Protein AF-A0A1I9Q4E8-F1 (afdb_monomer)

Foldseek 3Di:
DAPPLVPDFKDKAFDPPPDFAPPQKWKWKWKFDQDQPDWTFIFTQAIAHPVRGMAMGGPPPVPPLDDDGDDSPQQHRDDRDNHMDMDIDMDGVVVRVVDDGSDPSDDPPDPVVVVVVVVVLVVVLVVVVVVDDDPVPDDDDPVDDDDDNVVSPD

Solvent-accessible surface area (backbone atoms only — not comparable to full-atom values): 9626 Å² total; per-residue (Å²): 118,39,79,70,51,92,78,47,47,68,49,77,51,66,65,89,78,85,72,79,61,61,92,68,34,22,32,39,34,29,39,23,64,49,33,83,90,42,66,54,53,37,34,40,51,42,69,36,31,81,91,41,47,58,48,73,44,80,51,62,79,56,92,73,62,92,63,60,79,48,69,52,68,84,82,44,94,56,71,66,34,86,40,18,41,77,47,77,46,80,41,46,45,71,62,55,73,73,53,78,43,63,39,80,73,69,68,99,66,65,59,68,61,51,51,49,52,49,55,50,52,53,50,51,51,54,56,56,56,73,70,65,73,54,85,90,72,59,72,97,55,96,90,64,87,84,79,66,67,78,79,72,61,130

Radius of gyration: 24.68 Å; Cα contacts (8 Å, |Δi|>4): 190; chains: 1; bounding box: 60×37×67 Å

Secondary structure (DSSP, 8-state):
-BS-GGG--EEEEE--SSSPPPTTEEEEEEEE---TTSPPPEEEEEEE-SSS-EEEEE-TTGGG--S-EE-TTTT------SSBEEEEEEEEHHHHHH---SS----S-SHHHHHHHHHHHHHHHHHHHHT---TTT----TT-----GGGT--

Sequence (154 aa):
TIPDADNINHIVVFMTGSVPFPDGFGAQVYFSWPEPNAPPTWLLLGHLSNEKPSAIFKVSGLKHAPNTVIDPMQFGQQQFSHLAQIGLSIEPLFTIQQSTPAIASEPFKGSKFAEFTQKMLDNFVNYLSSFGITQAEMTPTPNETFLPMSKMQT

Organism: NCBI:txid197152

Mean predicted aligned error: 11.87 Å

pLDDT: mean 80.32, std 13.53, range [42.69, 94.88]

Structure (mmCIF, N/CA/C/O backbone):
data_AF-A0A1I9Q4E8-F1
#
_entry.id   AF-A0A1I9Q4E8-F1
#
loop_
_atom_site.group_PDB
_atom_site.id
_atom_site.type_symbol
_atom_site.label_atom_id
_atom_site.label_alt_id
_atom_site.label_comp_id
_atom_site.label_asym_id
_atom_site.label_entity_id
_atom_site.label_seq_id
_atom_site.pdbx_PDB_ins_code
_atom_site.Cartn_x
_atom_site.Cartn_y
_atom_site.Cartn_z
_atom_site.occupancy
_atom_site.B_iso_or_equiv
_atom_site.auth_seq_id
_atom_site.auth_comp_id
_atom_site.auth_asym_id
_atom_site.auth_atom_id
_atom_site.pdbx_PDB_model_num
ATOM 1 N N . THR A 1 1 ? 0.420 6.832 -17.080 1.00 75.31 1 THR A N 1
ATOM 2 C CA . THR A 1 1 ? -0.250 7.681 -16.072 1.00 75.31 1 THR A CA 1
ATOM 3 C C . THR A 1 1 ? -1.511 6.981 -15.617 1.00 75.31 1 THR A C 1
ATOM 5 O O . THR A 1 1 ? -2.007 6.132 -16.350 1.00 75.31 1 THR A O 1
ATOM 8 N N . ILE A 1 2 ? -1.996 7.280 -14.414 1.00 80.94 2 ILE A N 1
ATOM 9 C CA . ILE A 1 2 ? -3.201 6.669 -13.850 1.00 80.94 2 ILE A CA 1
ATOM 10 C C . ILE A 1 2 ? -4.237 7.778 -13.595 1.00 80.94 2 ILE A C 1
ATOM 12 O O . ILE A 1 2 ? -3.921 8.716 -12.852 1.00 80.94 2 ILE A O 1
ATOM 16 N N . PRO A 1 3 ? -5.425 7.721 -14.232 1.00 79.06 3 PRO A N 1
ATOM 17 C CA . PRO A 1 3 ? -6.523 8.645 -13.954 1.00 79.06 3 PRO A CA 1
ATOM 18 C C . PRO A 1 3 ? -7.147 8.371 -12.582 1.00 79.06 3 PRO A C 1
ATOM 20 O O . PRO A 1 3 ? -6.966 7.291 -12.023 1.00 79.06 3 PRO A O 1
ATOM 23 N N . ASP A 1 4 ? -7.861 9.360 -12.040 1.00 78.38 4 ASP A N 1
ATOM 24 C CA . ASP A 1 4 ? -8.611 9.261 -10.779 1.00 78.38 4 ASP A CA 1
ATOM 25 C C . ASP A 1 4 ? -7.786 8.732 -9.597 1.00 78.38 4 ASP A C 1
ATOM 27 O O . ASP A 1 4 ? -8.212 7.848 -8.849 1.00 78.38 4 ASP A O 1
ATOM 31 N N . ALA A 1 5 ? -6.586 9.294 -9.419 1.00 75.19 5 ALA A N 1
ATOM 32 C CA . ALA A 1 5 ? -5.633 8.870 -8.395 1.00 75.19 5 ALA A CA 1
ATOM 33 C C . ALA A 1 5 ? -6.249 8.783 -6.987 1.00 75.19 5 ALA A C 1
ATOM 35 O O . ALA A 1 5 ? -5.918 7.877 -6.224 1.00 75.19 5 ALA A O 1
ATOM 36 N N . ASP A 1 6 ? -7.179 9.684 -6.667 1.00 75.06 6 ASP A N 1
ATOM 37 C CA . ASP A 1 6 ? -7.869 9.766 -5.374 1.00 75.06 6 ASP A CA 1
ATOM 38 C C . ASP A 1 6 ? -8.620 8.487 -4.988 1.00 75.06 6 ASP A C 1
ATOM 40 O O . ASP A 1 6 ? -8.774 8.202 -3.802 1.00 75.06 6 ASP A O 1
ATOM 44 N N . ASN A 1 7 ? -9.032 7.689 -5.975 1.00 81.31 7 ASN A N 1
ATOM 45 C CA . ASN A 1 7 ? -9.786 6.454 -5.770 1.00 81.31 7 ASN A CA 1
ATOM 46 C C . ASN A 1 7 ? -8.899 5.195 -5.756 1.00 81.31 7 ASN A C 1
ATOM 48 O O . ASN A 1 7 ? -9.403 4.075 -5.625 1.00 81.31 7 ASN A O 1
ATOM 52 N N . ILE A 1 8 ? -7.576 5.342 -5.882 1.00 83.12 8 ILE A N 1
ATOM 53 C CA . ILE A 1 8 ? -6.648 4.210 -5.925 1.00 83.12 8 ILE A CA 1
ATOM 54 C C . ILE A 1 8 ? -6.238 3.807 -4.510 1.00 83.12 8 ILE A C 1
ATOM 56 O O . ILE A 1 8 ? -5.634 4.573 -3.760 1.00 83.12 8 ILE A O 1
ATOM 60 N N . ASN A 1 9 ? -6.488 2.541 -4.175 1.00 84.12 9 ASN A N 1
ATOM 61 C CA . ASN A 1 9 ? -6.069 1.964 -2.899 1.00 84.12 9 ASN A CA 1
ATOM 62 C C . ASN A 1 9 ? -4.848 1.056 -3.020 1.00 84.12 9 ASN A C 1
ATOM 64 O O . ASN A 1 9 ? -3.968 1.088 -2.158 1.00 84.12 9 ASN A O 1
ATOM 68 N N . HIS A 1 10 ? -4.791 0.253 -4.082 1.00 87.62 10 HIS A N 1
ATOM 69 C CA . HIS A 1 10 ? -3.743 -0.735 -4.303 1.00 87.62 10 HIS A CA 1
ATOM 70 C C . HIS A 1 10 ? -3.261 -0.679 -5.748 1.00 87.62 10 HIS A C 1
ATOM 72 O O . HIS A 1 10 ? -4.063 -0.525 -6.666 1.00 87.62 10 HIS A O 1
ATOM 78 N N . ILE A 1 11 ? -1.954 -0.837 -5.933 1.00 89.06 11 ILE A N 1
ATOM 79 C CA . ILE A 1 11 ? -1.301 -0.922 -7.236 1.00 89.06 11 ILE A CA 1
ATOM 80 C C . ILE A 1 11 ? -0.606 -2.272 -7.319 1.00 89.06 11 ILE A C 1
ATOM 82 O O . ILE A 1 11 ? 0.119 -2.662 -6.404 1.00 89.06 11 ILE A O 1
ATOM 86 N N . VAL A 1 12 ? -0.833 -2.983 -8.418 1.00 92.12 12 VAL A N 1
ATOM 87 C CA . VAL A 1 12 ? -0.171 -4.253 -8.713 1.00 92.12 12 VAL A CA 1
ATOM 88 C C . VAL A 1 12 ? 0.786 -4.022 -9.869 1.00 92.12 12 VAL A C 1
ATOM 90 O O . VAL A 1 12 ? 0.379 -3.535 -10.920 1.00 92.12 12 VAL A O 1
ATOM 93 N N . VAL A 1 13 ? 2.054 -4.369 -9.670 1.00 92.81 13 VAL A N 1
ATOM 94 C CA . VAL A 1 13 ? 3.092 -4.289 -10.703 1.00 92.81 13 VAL A CA 1
ATOM 95 C C . VAL A 1 13 ? 3.654 -5.683 -10.910 1.00 92.81 13 VAL A C 1
ATOM 97 O O . VAL A 1 13 ? 3.970 -6.370 -9.939 1.00 92.81 13 VAL A O 1
ATOM 100 N N . PHE A 1 14 ? 3.766 -6.108 -12.165 1.00 94.38 14 PHE A N 1
ATOM 101 C CA . PHE A 1 14 ? 4.272 -7.427 -12.525 1.00 94.38 14 PHE A CA 1
ATOM 102 C C . PHE A 1 14 ? 5.026 -7.398 -13.855 1.00 94.38 14 PHE A C 1
ATOM 104 O O . PHE A 1 14 ? 4.749 -6.577 -14.728 1.00 94.38 14 PHE A O 1
ATOM 111 N N . MET A 1 15 ? 5.981 -8.311 -14.005 1.00 93.19 15 MET A N 1
ATOM 112 C CA . MET A 1 15 ? 6.648 -8.590 -15.272 1.00 93.19 15 MET A CA 1
ATOM 113 C C . MET A 1 15 ? 5.703 -9.376 -16.184 1.00 93.19 15 MET A C 1
ATOM 115 O O . MET A 1 15 ? 5.047 -10.315 -15.741 1.00 93.19 15 MET A O 1
ATOM 119 N N . THR A 1 16 ? 5.669 -9.047 -17.475 1.00 91.44 16 THR A N 1
ATOM 120 C CA . THR A 1 16 ? 4.826 -9.753 -18.460 1.00 91.44 16 THR A CA 1
ATOM 121 C C . THR A 1 16 ? 5.340 -11.151 -18.811 1.00 91.44 16 THR A C 1
ATOM 123 O O . THR A 1 16 ? 4.641 -11.910 -19.475 1.00 91.44 16 THR A O 1
ATOM 126 N N . GLY A 1 17 ? 6.574 -11.482 -18.416 1.00 87.50 17 GLY A N 1
ATOM 127 C CA . GLY A 1 17 ? 7.246 -12.735 -18.765 1.00 87.50 17 GLY A CA 1
ATOM 128 C C . GLY A 1 17 ? 7.860 -12.757 -20.169 1.00 87.50 17 GLY A C 1
ATOM 129 O O . GLY A 1 17 ? 8.429 -13.770 -20.557 1.00 87.50 17 GLY A O 1
ATOM 130 N N . SER A 1 18 ? 7.774 -11.661 -20.932 1.00 91.19 18 SER A N 1
ATOM 131 C CA . SER A 1 18 ? 8.330 -11.592 -22.292 1.00 91.19 18 SER A CA 1
ATOM 132 C C . SER A 1 18 ? 9.853 -11.434 -22.303 1.00 91.19 18 SER A C 1
ATOM 134 O O . SER A 1 18 ? 10.526 -12.047 -23.125 1.00 91.19 18 SER A O 1
ATOM 136 N N . VAL A 1 19 ? 10.392 -10.604 -21.403 1.00 92.12 19 VAL A N 1
ATOM 137 C CA . VAL A 1 19 ? 11.828 -10.317 -21.283 1.00 92.12 19 VAL A CA 1
ATOM 138 C C . VAL A 1 19 ? 12.197 -10.311 -19.794 1.00 92.12 19 VAL A C 1
ATOM 140 O O . VAL A 1 19 ? 11.575 -9.557 -19.037 1.00 92.12 19 VAL A O 1
ATOM 143 N N . PRO A 1 20 ? 13.154 -11.146 -19.347 1.00 92.81 20 PRO A N 1
ATOM 144 C CA . PRO A 1 20 ? 13.650 -11.102 -17.975 1.00 92.81 20 PRO A CA 1
ATOM 145 C C . PRO A 1 20 ? 14.548 -9.878 -17.756 1.00 92.81 20 PRO A C 1
ATOM 147 O O . PRO A 1 20 ? 15.073 -9.297 -18.707 1.00 92.81 20 PRO A O 1
ATOM 150 N N . PHE A 1 21 ? 14.770 -9.499 -16.497 1.00 93.69 21 PHE A N 1
ATOM 151 C CA . PHE A 1 21 ? 15.827 -8.539 -16.186 1.00 93.69 21 PHE A CA 1
ATOM 152 C C . PHE A 1 21 ? 17.201 -9.142 -16.510 1.00 93.69 21 PHE A C 1
ATOM 154 O O . PHE A 1 21 ? 17.366 -10.356 -16.345 1.00 93.69 21 PHE A O 1
ATOM 161 N N . PRO A 1 22 ? 18.185 -8.321 -16.928 1.00 94.44 22 PRO A N 1
ATOM 162 C CA . PRO A 1 22 ? 19.569 -8.763 -17.042 1.00 94.44 22 PRO A CA 1
ATOM 163 C C . PRO A 1 22 ? 20.082 -9.376 -15.733 1.00 94.44 22 PRO A C 1
ATOM 165 O O . PRO A 1 22 ? 19.628 -9.014 -14.644 1.00 94.44 22 PRO A O 1
ATOM 168 N N . ASP A 1 23 ? 21.055 -10.278 -15.834 1.00 92.81 23 ASP A N 1
ATOM 169 C CA . ASP A 1 23 ? 21.629 -10.944 -14.666 1.00 92.81 23 ASP A CA 1
ATOM 170 C C . ASP A 1 23 ? 22.206 -9.929 -13.673 1.00 92.81 23 ASP A C 1
ATOM 172 O O . ASP A 1 23 ? 22.982 -9.044 -14.031 1.00 92.81 23 ASP A O 1
ATOM 176 N N . GLY A 1 24 ? 21.814 -10.058 -12.405 1.00 93.06 24 GLY A N 1
ATOM 177 C CA . GLY A 1 24 ? 22.227 -9.138 -11.345 1.00 93.06 24 GLY A CA 1
ATOM 178 C C . GLY A 1 24 ? 21.419 -7.838 -11.264 1.00 93.06 24 GLY A C 1
ATOM 179 O O . GLY A 1 24 ? 21.755 -6.995 -10.432 1.00 93.06 24 GLY A O 1
ATOM 180 N N . PHE A 1 25 ? 20.352 -7.676 -12.056 1.00 94.62 25 PHE A N 1
ATOM 181 C CA . PHE A 1 25 ? 19.481 -6.496 -12.038 1.00 94.62 25 PHE A CA 1
ATOM 182 C C . PHE A 1 25 ? 18.053 -6.809 -11.574 1.00 94.62 25 PHE A C 1
ATOM 184 O O . PHE A 1 25 ? 17.543 -7.925 -11.686 1.00 94.62 25 PHE A O 1
ATOM 191 N N . GLY A 1 26 ? 17.394 -5.775 -11.060 1.00 94.31 26 GLY A N 1
ATOM 192 C CA . GLY A 1 26 ? 15.961 -5.744 -10.796 1.00 94.31 26 GLY A CA 1
ATOM 193 C C . GLY A 1 26 ? 15.396 -4.363 -11.105 1.00 94.31 26 GLY A C 1
ATOM 194 O O . GLY A 1 26 ? 16.099 -3.496 -11.621 1.00 94.31 26 GLY A O 1
ATOM 195 N N . ALA A 1 27 ? 14.128 -4.142 -10.774 1.00 93.19 27 ALA A N 1
ATOM 196 C CA . ALA A 1 27 ? 13.493 -2.838 -10.923 1.00 93.19 27 ALA A CA 1
ATOM 197 C C . ALA A 1 27 ? 12.993 -2.313 -9.583 1.00 93.19 27 ALA A C 1
ATOM 199 O O . ALA A 1 27 ? 12.232 -2.990 -8.893 1.00 93.19 27 ALA A O 1
ATOM 200 N N . GLN A 1 28 ? 13.364 -1.086 -9.243 1.00 92.19 28 GLN A N 1
ATOM 201 C CA . GLN A 1 28 ? 12.728 -0.326 -8.176 1.00 92.19 28 GLN A CA 1
ATOM 202 C C . GLN A 1 28 ? 11.447 0.317 -8.694 1.00 92.19 28 GLN A C 1
ATOM 204 O O . GLN A 1 28 ? 11.408 0.866 -9.796 1.00 92.19 28 GLN A O 1
ATOM 209 N N . VAL A 1 29 ? 10.391 0.227 -7.891 1.00 91.44 29 VAL A N 1
ATOM 210 C CA . VAL A 1 29 ? 9.067 0.753 -8.210 1.00 91.44 29 VAL A CA 1
ATOM 211 C C . VAL A 1 29 ? 8.840 2.027 -7.429 1.00 91.44 29 VAL A C 1
ATOM 213 O O . VAL A 1 29 ? 8.867 2.016 -6.200 1.00 91.44 29 VAL A O 1
ATOM 216 N N . TYR A 1 30 ? 8.535 3.093 -8.150 1.00 89.06 30 TYR A N 1
ATOM 217 C CA . TYR A 1 30 ? 8.246 4.404 -7.605 1.00 89.06 30 TYR A CA 1
ATOM 218 C C . TYR A 1 30 ? 6.837 4.841 -7.949 1.00 89.06 30 TYR A C 1
ATOM 220 O O . TYR A 1 30 ? 6.284 4.462 -8.983 1.00 89.06 30 TYR A O 1
ATOM 228 N N . PHE A 1 31 ? 6.276 5.685 -7.096 1.00 88.06 31 PHE A N 1
ATOM 229 C CA . PHE A 1 31 ? 4.971 6.283 -7.302 1.00 88.06 31 PHE A CA 1
ATOM 230 C C . PHE A 1 31 ? 5.017 7.779 -7.064 1.00 88.06 31 PHE A C 1
ATOM 232 O O . PHE A 1 31 ? 5.666 8.237 -6.125 1.00 88.06 31 PHE A O 1
ATOM 239 N N . SER A 1 32 ? 4.295 8.519 -7.897 1.00 85.38 32 SER A N 1
ATOM 240 C CA . SER A 1 32 ? 4.092 9.949 -7.724 1.00 85.38 32 SER A CA 1
ATOM 241 C C . SER A 1 32 ? 2.605 10.277 -7.731 1.00 85.38 32 SER A C 1
ATOM 243 O O . SER A 1 32 ? 1.863 9.848 -8.625 1.00 85.38 32 SER A O 1
ATOM 245 N N . TRP A 1 33 ? 2.174 11.020 -6.711 1.00 82.69 33 TRP A N 1
ATOM 246 C CA . TRP A 1 33 ? 0.834 11.592 -6.636 1.00 82.69 33 TRP A CA 1
ATOM 247 C C . TRP A 1 33 ? 0.716 12.801 -7.574 1.00 82.69 33 TRP A C 1
ATOM 249 O O . TRP A 1 33 ? 1.708 13.497 -7.792 1.00 82.69 33 TRP A O 1
ATOM 259 N N . PRO A 1 34 ? -0.478 13.068 -8.131 1.00 77.44 34 PRO A N 1
ATOM 260 C CA . PRO A 1 34 ? -0.697 14.268 -8.914 1.00 77.44 34 PRO A CA 1
ATOM 261 C C . PRO A 1 34 ? -0.668 15.487 -7.995 1.00 77.44 34 PRO A C 1
ATOM 263 O O . PRO A 1 34 ? -1.502 15.613 -7.101 1.00 77.44 34 PRO A O 1
ATOM 266 N N . GLU A 1 35 ? 0.272 16.390 -8.244 1.00 74.38 35 GLU A N 1
ATOM 267 C CA . GLU A 1 35 ? 0.389 17.664 -7.541 1.00 74.38 35 GLU A CA 1
ATOM 268 C C . GLU A 1 35 ? 0.226 18.804 -8.558 1.00 74.38 35 GLU A C 1
ATOM 270 O O . GLU A 1 35 ? 1.083 18.982 -9.426 1.00 74.38 35 GLU A O 1
ATOM 275 N N . PRO A 1 36 ? -0.873 19.585 -8.502 1.00 69.19 36 PRO A N 1
ATOM 276 C CA . PRO A 1 36 ? -1.140 20.636 -9.488 1.00 69.19 36 PRO A CA 1
ATOM 277 C C . PRO A 1 36 ? -0.110 21.771 -9.483 1.00 69.19 36 PRO A C 1
ATOM 279 O O . PRO A 1 36 ? 0.115 22.398 -10.513 1.00 69.19 36 PRO A O 1
ATOM 282 N N . ASN A 1 37 ? 0.495 22.038 -8.321 1.00 72.25 37 ASN A N 1
ATOM 283 C CA . ASN A 1 37 ? 1.330 23.218 -8.079 1.00 72.25 37 ASN A CA 1
ATOM 284 C C . ASN A 1 37 ? 2.790 22.872 -7.752 1.00 72.25 37 ASN A C 1
ATOM 286 O O . ASN A 1 37 ? 3.568 23.763 -7.415 1.00 72.25 37 ASN A O 1
ATOM 290 N N . ALA A 1 38 ? 3.164 21.595 -7.815 1.00 69.88 38 ALA A N 1
ATOM 291 C CA . ALA A 1 38 ? 4.503 21.135 -7.478 1.00 69.88 38 ALA A CA 1
ATOM 292 C C . ALA A 1 38 ? 4.991 20.098 -8.498 1.00 69.88 38 ALA A C 1
ATOM 294 O O . ALA A 1 38 ? 4.182 19.379 -9.087 1.00 69.88 38 ALA A O 1
ATOM 295 N N . PRO A 1 39 ? 6.311 20.016 -8.736 1.00 70.00 39 PRO A N 1
ATOM 296 C CA . PRO A 1 39 ? 6.871 18.931 -9.525 1.00 70.00 39 PRO A CA 1
ATOM 297 C C . PRO A 1 39 ? 6.559 17.570 -8.877 1.00 70.00 39 PRO A C 1
ATOM 299 O O . PRO A 1 39 ? 6.404 17.486 -7.652 1.00 70.00 39 PRO A O 1
ATOM 302 N N . PRO A 1 40 ? 6.491 16.492 -9.678 1.00 73.19 40 PRO A N 1
ATOM 303 C CA . PRO A 1 40 ? 6.194 15.164 -9.166 1.00 73.19 40 PRO A CA 1
ATOM 304 C C . PRO A 1 40 ? 7.235 14.737 -8.133 1.00 73.19 40 PRO A C 1
ATOM 306 O O . PRO A 1 40 ? 8.437 14.691 -8.397 1.00 73.19 40 PRO A O 1
ATOM 309 N N . THR A 1 41 ? 6.748 14.415 -6.939 1.00 78.75 41 THR A N 1
ATOM 310 C CA . THR A 1 41 ? 7.54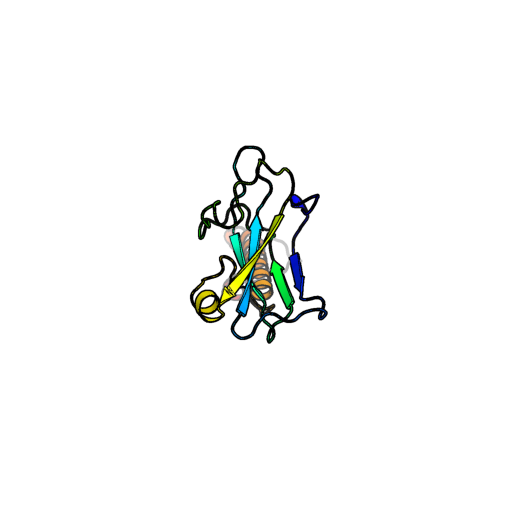9 13.823 -5.869 1.00 78.75 41 THR A CA 1
ATOM 311 C C . THR A 1 41 ? 7.483 12.308 -5.996 1.00 78.75 41 THR A C 1
ATOM 313 O O . THR A 1 41 ? 6.384 11.747 -6.042 1.00 78.75 41 THR A O 1
ATOM 3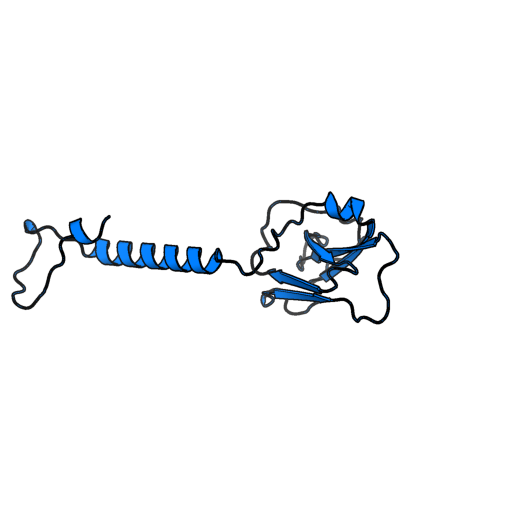16 N N . TRP A 1 42 ? 8.635 11.641 -6.079 1.00 83.31 42 TRP A N 1
ATOM 317 C CA . TRP A 1 42 ? 8.708 10.191 -6.252 1.00 83.31 42 TRP A CA 1
ATOM 318 C C . TRP A 1 42 ? 8.942 9.486 -4.922 1.00 83.31 42 TRP A C 1
ATOM 320 O O . TRP A 1 42 ? 9.906 9.767 -4.211 1.00 83.31 42 TRP A O 1
ATOM 330 N N . LEU A 1 43 ? 8.063 8.534 -4.624 1.00 84.94 43 LEU A N 1
ATOM 331 C CA . LEU A 1 43 ? 8.104 7.695 -3.437 1.00 84.94 43 LEU A CA 1
ATOM 332 C C . LEU A 1 43 ? 8.494 6.266 -3.823 1.00 84.94 43 LEU A C 1
ATOM 334 O O . LEU A 1 43 ? 7.821 5.654 -4.654 1.00 84.94 43 LEU A O 1
ATOM 338 N N . LEU A 1 44 ? 9.541 5.714 -3.206 1.00 86.69 44 LEU A N 1
ATOM 339 C CA . LEU A 1 44 ? 9.933 4.317 -3.416 1.00 86.69 44 LEU A CA 1
ATOM 340 C C . LEU A 1 44 ? 8.908 3.376 -2.764 1.00 86.69 44 LEU A C 1
ATOM 342 O O . LEU A 1 44 ? 8.808 3.304 -1.540 1.00 86.69 44 LEU A O 1
ATOM 346 N N . LEU A 1 45 ? 8.169 2.623 -3.579 1.00 87.12 45 LEU A N 1
ATOM 347 C CA . LEU A 1 45 ? 7.203 1.621 -3.121 1.00 87.12 45 LEU A CA 1
ATOM 348 C C . LEU A 1 45 ? 7.875 0.291 -2.754 1.00 87.12 45 LEU A C 1
ATOM 350 O O . LEU A 1 45 ? 7.454 -0.383 -1.817 1.00 87.12 45 LEU A O 1
ATOM 354 N N . GLY A 1 46 ? 8.887 -0.118 -3.524 1.00 89.75 46 GLY A N 1
ATOM 355 C CA . GLY A 1 46 ? 9.544 -1.418 -3.386 1.00 89.75 46 GLY A CA 1
ATOM 356 C C . GLY A 1 46 ? 10.304 -1.827 -4.643 1.00 89.75 46 GLY A C 1
ATOM 357 O O . GLY A 1 46 ? 10.786 -0.974 -5.380 1.00 89.75 46 GLY A O 1
ATOM 358 N N . HIS A 1 47 ? 10.424 -3.133 -4.892 1.00 92.31 47 HIS A N 1
ATOM 359 C CA . HIS A 1 47 ? 11.173 -3.667 -6.034 1.00 92.31 47 HIS A CA 1
ATOM 360 C C . HIS A 1 47 ? 10.567 -4.955 -6.613 1.00 92.31 47 HIS A C 1
ATOM 362 O O . HIS A 1 47 ? 9.884 -5.705 -5.902 1.00 92.31 47 HIS A O 1
ATOM 368 N N . LEU A 1 48 ? 10.895 -5.223 -7.878 1.00 93.44 48 LEU A N 1
ATOM 369 C CA . LEU A 1 48 ? 10.705 -6.476 -8.607 1.00 93.44 48 LEU A CA 1
ATOM 370 C C . LEU A 1 48 ? 12.071 -7.055 -9.007 1.00 93.44 48 LEU A C 1
ATOM 372 O O . LEU A 1 48 ? 13.030 -6.318 -9.231 1.00 93.44 48 LEU A O 1
ATOM 376 N N . SER A 1 49 ? 12.143 -8.375 -9.132 1.00 94.12 49 SER A N 1
ATOM 377 C CA . SER A 1 49 ? 13.306 -9.106 -9.649 1.00 94.12 49 SER A CA 1
ATOM 378 C C . SER A 1 49 ? 12.837 -10.337 -10.427 1.00 94.12 49 SER A C 1
ATOM 380 O O . SER A 1 49 ? 11.657 -10.682 -10.377 1.00 94.12 49 SER A O 1
ATOM 382 N N . ASN A 1 50 ? 13.752 -11.037 -11.103 1.00 93.06 50 ASN A N 1
ATOM 383 C CA . ASN A 1 50 ? 13.427 -12.311 -11.757 1.00 93.06 50 ASN A CA 1
ATOM 384 C C . ASN A 1 50 ? 12.903 -13.368 -10.757 1.00 93.06 50 ASN A C 1
ATOM 386 O O . ASN A 1 50 ? 12.069 -14.192 -11.116 1.00 93.06 50 ASN A O 1
ATOM 390 N N . GLU A 1 51 ? 13.343 -13.318 -9.494 1.00 92.62 51 GLU A N 1
ATOM 391 C CA . GLU A 1 51 ? 12.869 -14.204 -8.416 1.00 92.62 51 GLU A CA 1
ATOM 392 C C . GLU A 1 51 ? 11.514 -13.768 -7.837 1.00 92.62 51 GLU A C 1
ATOM 394 O O . GLU A 1 51 ? 10.732 -14.594 -7.368 1.00 92.62 51 GLU A O 1
ATOM 399 N N . LYS A 1 52 ? 11.221 -12.462 -7.872 1.00 91.94 52 LYS A N 1
ATOM 400 C CA . LYS A 1 52 ? 9.964 -11.872 -7.399 1.00 91.94 52 LYS A CA 1
ATOM 401 C C . LYS A 1 52 ? 9.357 -10.993 -8.501 1.00 91.94 52 LYS A C 1
ATOM 403 O O . LYS A 1 52 ? 9.456 -9.761 -8.428 1.00 91.94 52 LYS A O 1
ATOM 408 N N . PRO A 1 53 ? 8.715 -11.605 -9.515 1.00 92.81 53 PRO A N 1
ATOM 409 C CA . PRO A 1 53 ? 8.291 -10.916 -10.733 1.00 92.81 53 PRO A CA 1
ATOM 410 C C . PRO A 1 53 ? 7.019 -10.080 -10.556 1.00 92.81 53 PRO A C 1
ATOM 412 O O . PRO A 1 53 ? 6.568 -9.461 -11.514 1.00 92.81 53 PRO A O 1
ATOM 415 N N . SER A 1 54 ? 6.413 -10.053 -9.366 1.00 93.06 54 SER A N 1
ATOM 416 C CA . SER A 1 54 ? 5.214 -9.261 -9.078 1.00 93.06 54 SER A CA 1
ATOM 417 C C . SER A 1 54 ? 5.174 -8.769 -7.636 1.00 93.06 54 SER A C 1
ATOM 419 O O . SER A 1 54 ? 5.635 -9.464 -6.728 1.00 93.06 54 SER A O 1
ATOM 421 N N . ALA A 1 55 ? 4.564 -7.608 -7.413 1.00 90.31 55 ALA A N 1
ATOM 422 C CA . ALA A 1 55 ? 4.333 -7.042 -6.090 1.00 90.31 55 ALA A CA 1
ATOM 423 C C . ALA A 1 55 ? 3.026 -6.234 -6.040 1.00 90.31 55 ALA A C 1
ATOM 425 O O . ALA A 1 55 ? 2.572 -5.685 -7.047 1.00 90.31 55 ALA A O 1
ATOM 426 N N . ILE A 1 56 ? 2.433 -6.163 -4.846 1.00 90.88 56 ILE A N 1
ATOM 427 C CA . ILE A 1 56 ? 1.224 -5.387 -4.555 1.00 90.88 56 ILE A CA 1
ATOM 428 C C . ILE A 1 56 ? 1.589 -4.303 -3.544 1.00 90.88 56 ILE A C 1
ATOM 430 O O . ILE A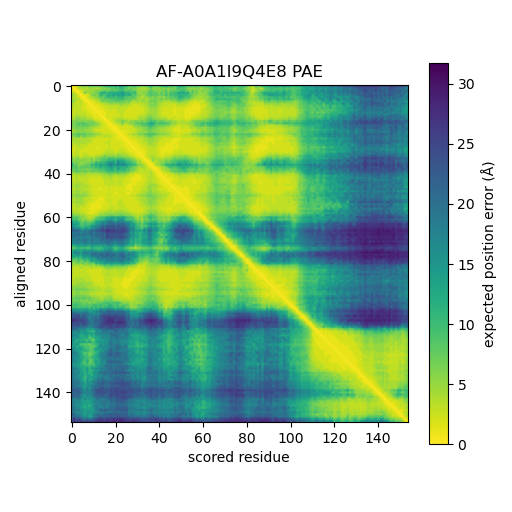 1 56 ? 2.168 -4.596 -2.498 1.00 90.88 56 ILE A O 1
ATOM 43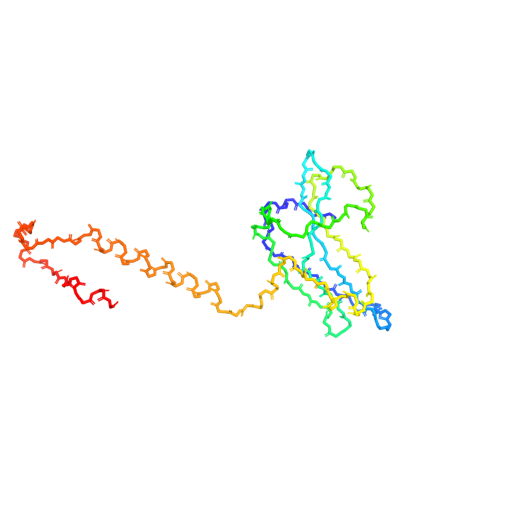4 N N . PHE A 1 57 ? 1.212 -3.062 -3.836 1.00 87.94 57 PHE A N 1
ATOM 435 C CA . PHE A 1 57 ? 1.505 -1.895 -3.013 1.00 87.94 57 PHE A CA 1
ATOM 436 C C . PHE A 1 57 ? 0.208 -1.207 -2.598 1.00 87.94 57 PHE A C 1
ATOM 438 O O . PHE A 1 57 ? -0.605 -0.851 -3.449 1.00 87.94 57 PHE A O 1
ATOM 445 N N . LYS A 1 58 ? 0.003 -0.998 -1.293 1.00 85.00 58 LYS A N 1
ATOM 446 C CA . LYS A 1 58 ? -1.095 -0.160 -0.793 1.00 85.00 58 LYS A CA 1
ATOM 447 C C . LYS A 1 58 ? -0.663 1.299 -0.872 1.00 85.00 58 LYS A C 1
ATOM 449 O O . LYS A 1 58 ? 0.269 1.686 -0.176 1.00 85.00 58 LYS A O 1
ATOM 454 N N . VAL A 1 59 ? -1.361 2.092 -1.677 1.00 82.50 59 VAL A N 1
ATOM 455 C CA . VAL A 1 59 ? -1.056 3.516 -1.869 1.00 82.50 59 VAL A CA 1
ATOM 456 C C . VAL A 1 59 ? -2.009 4.449 -1.129 1.00 82.50 59 VAL A C 1
ATOM 458 O O . VAL A 1 59 ? -1.629 5.572 -0.817 1.00 82.50 59 VAL A O 1
ATOM 461 N N . SER A 1 60 ? -3.204 3.991 -0.742 1.00 77.38 60 SER A N 1
ATOM 462 C CA . SER A 1 60 ? -4.144 4.805 0.046 1.00 77.38 60 SER A CA 1
ATOM 463 C C . SER A 1 60 ? -3.495 5.299 1.348 1.00 77.38 60 SER A C 1
ATOM 465 O O . SER A 1 60 ? -3.110 4.478 2.187 1.00 77.38 60 SER A O 1
ATOM 467 N N . GLY A 1 61 ? -3.408 6.620 1.523 1.00 70.75 61 GLY A N 1
ATOM 468 C CA . GLY A 1 61 ? -2.841 7.265 2.715 1.00 70.75 61 GLY A CA 1
ATOM 469 C C . GLY A 1 61 ? -1.393 7.750 2.580 1.00 70.75 61 GLY A C 1
ATOM 470 O O . GLY A 1 61 ? -0.898 8.403 3.490 1.00 70.75 61 GLY A O 1
ATOM 471 N N . LEU A 1 62 ? -0.722 7.508 1.447 1.00 71.25 62 LEU A N 1
ATOM 472 C CA . LEU A 1 62 ? 0.671 7.939 1.243 1.00 71.25 62 LEU A CA 1
ATOM 473 C C . LEU A 1 62 ? 0.840 9.413 0.863 1.00 71.25 62 LEU A C 1
ATOM 475 O O . LEU A 1 62 ? 1.968 9.889 0.818 1.00 71.25 62 LEU A O 1
ATOM 479 N N . LYS A 1 63 ? -0.255 10.144 0.613 1.00 62.88 63 LYS A N 1
ATOM 480 C CA . LYS A 1 63 ? -0.229 11.572 0.238 1.00 62.88 63 LYS A CA 1
ATOM 481 C C . LYS A 1 63 ? 0.500 12.472 1.247 1.00 62.88 63 LYS A C 1
ATOM 483 O O . LYS A 1 63 ? 0.916 13.561 0.889 1.00 62.88 63 LYS A O 1
ATOM 488 N N . HIS A 1 64 ? 0.655 12.017 2.492 1.00 55.81 64 HIS A N 1
ATOM 489 C CA . HIS A 1 64 ? 1.262 12.785 3.582 1.00 55.81 64 HIS A CA 1
ATOM 490 C C . HIS A 1 64 ? 2.440 12.055 4.251 1.00 55.81 64 HIS A C 1
ATOM 492 O O . HIS A 1 64 ? 2.795 12.387 5.379 1.00 55.81 64 HIS A O 1
ATOM 498 N N . ALA A 1 65 ? 3.020 11.028 3.613 1.00 55.84 65 ALA A N 1
ATOM 499 C CA . ALA A 1 65 ? 4.139 10.289 4.199 1.00 55.84 65 ALA A CA 1
ATOM 500 C C . ALA A 1 65 ? 5.406 11.177 4.233 1.00 55.84 65 ALA A C 1
ATOM 502 O O . ALA A 1 65 ? 5.864 11.605 3.174 1.00 55.84 65 ALA A O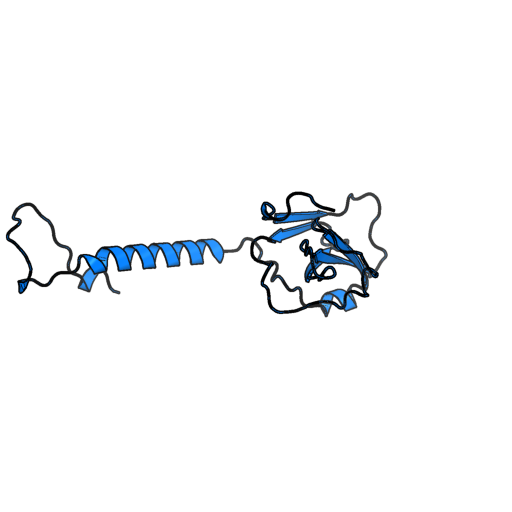 1
ATOM 503 N N . PRO A 1 66 ? 5.992 11.466 5.413 1.00 49.28 66 PRO A N 1
ATOM 504 C CA . PRO A 1 66 ? 7.021 12.497 5.537 1.00 49.28 66 PRO A CA 1
ATOM 505 C C . PRO A 1 66 ? 8.447 12.073 5.160 1.00 49.28 66 PRO A C 1
ATOM 507 O O . PRO A 1 66 ? 9.352 12.872 5.358 1.00 49.28 66 PRO A O 1
ATOM 510 N N . ASN A 1 67 ? 8.716 10.868 4.648 1.00 52.22 67 ASN A N 1
ATOM 511 C CA . ASN A 1 67 ? 10.102 10.403 4.523 1.00 52.22 67 ASN A CA 1
ATOM 512 C C . ASN A 1 67 ? 10.367 9.601 3.246 1.00 52.22 67 ASN A C 1
ATOM 514 O O . ASN A 1 67 ? 9.559 8.771 2.839 1.00 52.22 67 ASN A O 1
ATOM 518 N N . THR A 1 68 ? 11.549 9.845 2.671 1.00 52.38 68 THR A N 1
ATOM 519 C CA . THR A 1 68 ? 12.092 9.372 1.379 1.00 52.38 68 THR A CA 1
ATOM 520 C C . THR A 1 68 ? 11.479 9.999 0.125 1.00 52.38 68 THR A C 1
ATOM 522 O O . THR A 1 68 ? 11.007 9.317 -0.780 1.00 52.38 68 THR A O 1
ATOM 525 N N . VAL A 1 69 ? 11.556 11.332 0.058 1.00 55.09 69 VAL A N 1
ATOM 526 C CA . VAL A 1 69 ? 11.529 12.065 -1.214 1.00 55.09 69 VAL A CA 1
ATOM 527 C C . VAL A 1 69 ? 12.807 11.725 -1.975 1.00 55.09 69 VAL A C 1
ATOM 529 O O . VAL A 1 69 ? 13.906 12.018 -1.508 1.00 55.09 69 VAL A O 1
ATOM 532 N N . ILE A 1 70 ? 12.663 11.076 -3.124 1.00 56.75 70 ILE A N 1
ATOM 533 C CA . ILE A 1 70 ? 13.765 10.897 -4.068 1.00 56.75 70 ILE A CA 1
ATOM 534 C C . ILE A 1 70 ? 13.868 12.172 -4.904 1.00 56.75 70 ILE A C 1
ATOM 536 O O . ILE A 1 70 ? 12.849 12.744 -5.298 1.00 56.75 70 ILE A O 1
ATOM 540 N N . ASP A 1 71 ? 15.102 12.600 -5.165 1.00 55.81 71 ASP A N 1
ATOM 541 C CA . ASP A 1 71 ? 15.422 13.763 -5.987 1.00 55.81 71 ASP A CA 1
ATOM 542 C C . ASP A 1 71 ? 14.685 13.669 -7.347 1.00 55.81 71 ASP A C 1
ATOM 544 O O . ASP A 1 71 ? 14.834 12.659 -8.049 1.00 55.81 71 ASP A O 1
ATOM 548 N N . PRO A 1 72 ? 13.879 14.671 -7.755 1.00 54.75 72 PRO A N 1
ATOM 549 C CA . PRO A 1 72 ? 13.101 14.646 -9.002 1.00 54.75 72 PRO A CA 1
ATOM 550 C C . PRO A 1 72 ? 13.931 14.422 -10.281 1.00 54.75 72 PRO A C 1
ATOM 552 O O . PRO A 1 72 ? 13.365 14.241 -11.357 1.00 54.75 72 PRO A O 1
ATOM 555 N N . MET A 1 73 ? 15.264 14.398 -10.192 1.00 55.56 73 MET A N 1
ATOM 556 C CA . MET A 1 73 ? 16.158 14.110 -11.311 1.00 55.56 73 MET A CA 1
ATOM 557 C C . MET A 1 73 ? 16.159 12.641 -11.775 1.00 55.56 73 MET A C 1
ATOM 559 O O . MET A 1 73 ? 16.480 12.406 -12.939 1.00 55.56 73 MET A O 1
ATOM 563 N N . GLN A 1 74 ? 15.776 11.656 -10.945 1.00 67.00 74 GLN A N 1
ATOM 564 C CA . GLN A 1 74 ? 15.888 10.226 -11.314 1.00 67.00 74 GLN A CA 1
ATOM 565 C C . GLN A 1 74 ? 14.971 9.813 -12.485 1.00 67.00 74 GLN A C 1
ATOM 567 O O . GLN A 1 74 ? 15.317 8.920 -13.254 1.00 67.00 74 GLN A O 1
ATOM 572 N N . PHE A 1 75 ? 13.832 10.488 -12.670 1.00 72.75 75 PHE A N 1
ATOM 573 C CA . PHE A 1 75 ? 12.875 10.214 -13.757 1.00 72.75 75 PHE A CA 1
ATOM 574 C C . PHE A 1 75 ? 12.806 11.336 -14.809 1.00 72.75 75 PHE A C 1
ATOM 576 O O . PHE A 1 75 ? 11.882 11.373 -15.628 1.00 72.75 75 PHE A O 1
ATOM 583 N N . GLY A 1 76 ? 13.804 12.230 -14.801 1.00 64.50 76 GLY A N 1
ATOM 584 C CA . GLY A 1 76 ? 13.850 13.431 -15.632 1.00 64.50 76 GLY A CA 1
ATOM 585 C C . GLY A 1 76 ? 12.897 14.531 -15.151 1.00 64.50 76 GLY A C 1
ATOM 586 O O . GLY A 1 76 ? 11.973 14.289 -14.377 1.00 64.50 76 GLY A O 1
ATOM 587 N N . GLN A 1 77 ? 13.109 15.767 -15.617 1.00 57.16 77 GLN A N 1
ATOM 588 C CA . GLN A 1 77 ? 12.202 16.875 -15.304 1.00 57.16 77 GLN A CA 1
ATOM 589 C C . GLN A 1 77 ? 10.845 16.653 -15.975 1.00 57.16 77 GLN A C 1
ATOM 591 O O . GLN A 1 77 ? 10.677 16.888 -17.171 1.00 57.16 77 GLN A O 1
ATOM 596 N N . GLN A 1 78 ? 9.874 16.187 -15.197 1.00 59.56 78 GLN A N 1
ATOM 597 C CA . GLN A 1 78 ? 8.499 16.038 -15.646 1.00 59.56 78 GLN A CA 1
ATOM 598 C C . GLN A 1 78 ? 7.690 17.282 -15.268 1.00 59.56 78 GLN A C 1
ATOM 600 O O . GLN A 1 78 ? 7.796 17.794 -14.154 1.00 59.56 78 GLN A O 1
ATOM 605 N N . GLN A 1 79 ? 6.909 17.790 -16.226 1.00 60.22 79 GLN A N 1
ATOM 606 C CA . GLN A 1 79 ? 5.988 18.904 -16.001 1.00 60.22 79 GLN A CA 1
ATOM 607 C C . GLN A 1 79 ? 4.890 18.520 -14.999 1.00 60.22 79 GLN A C 1
ATOM 609 O O . GLN A 1 79 ? 4.660 17.336 -14.746 1.00 60.22 79 GLN A O 1
ATOM 614 N N . PHE A 1 80 ? 4.206 19.531 -14.455 1.00 62.47 80 PHE A N 1
ATOM 615 C CA . PHE A 1 80 ? 3.052 19.362 -13.571 1.00 62.47 80 PHE A CA 1
ATOM 616 C C . PHE A 1 80 ? 2.086 18.322 -14.147 1.00 62.47 80 PHE A C 1
ATOM 618 O O . PHE A 1 80 ? 1.568 18.478 -15.255 1.00 62.47 80 PHE A O 1
ATOM 625 N N . SER A 1 81 ? 1.880 17.232 -13.409 1.00 63.84 81 SER A N 1
ATOM 626 C CA . SER A 1 81 ? 1.000 16.145 -13.820 1.00 63.84 81 SER A CA 1
ATOM 627 C C . SER A 1 81 ? -0.255 16.175 -12.963 1.00 63.84 81 SER A C 1
ATOM 629 O O . SER A 1 81 ? -0.198 15.997 -11.750 1.00 63.84 81 SER A O 1
ATOM 631 N N . HIS A 1 82 ? -1.410 16.325 -13.609 1.00 69.81 82 HIS A N 1
ATOM 632 C CA . HIS A 1 82 ? -2.714 16.134 -12.966 1.00 69.81 82 HIS A CA 1
ATOM 633 C C . HIS A 1 82 ? -3.068 14.649 -12.770 1.00 69.81 82 HIS A C 1
ATOM 635 O O . HIS A 1 82 ? -4.133 14.330 -12.249 1.00 69.81 82 HIS A O 1
ATOM 641 N N . LEU A 1 83 ? -2.189 13.731 -13.190 1.00 80.38 83 LEU A N 1
ATOM 642 C CA . LEU A 1 83 ? -2.382 12.284 -13.106 1.00 80.38 83 LEU A CA 1
ATOM 643 C C . LEU A 1 83 ? -1.303 11.635 -12.238 1.00 80.38 83 LEU A C 1
ATOM 645 O O . LEU A 1 83 ? -0.148 12.065 -12.262 1.00 80.38 83 LEU A O 1
ATOM 649 N N . ALA A 1 84 ? -1.659 10.556 -11.539 1.00 84.25 84 ALA A N 1
ATOM 650 C CA . ALA A 1 84 ? -0.676 9.751 -10.822 1.00 84.25 84 ALA A CA 1
ATOM 651 C C . ALA A 1 84 ? 0.258 9.019 -11.796 1.00 84.25 84 ALA A C 1
ATOM 653 O O . ALA A 1 84 ? -0.104 8.701 -12.939 1.00 84.25 84 ALA A O 1
ATOM 654 N N . GLN A 1 85 ? 1.472 8.726 -11.340 1.00 86.62 85 GLN A N 1
ATOM 655 C CA . GLN A 1 85 ? 2.514 8.124 -12.167 1.00 86.62 85 GLN A CA 1
ATOM 656 C C . GLN A 1 85 ? 3.217 6.974 -11.448 1.00 86.62 85 GLN A C 1
ATOM 658 O O . GLN A 1 85 ? 3.390 6.999 -10.233 1.00 86.62 85 GLN A O 1
ATOM 663 N N . ILE A 1 86 ? 3.637 5.974 -12.226 1.00 88.94 86 ILE A N 1
ATOM 664 C CA . ILE A 1 86 ? 4.474 4.860 -11.773 1.00 88.94 86 ILE A CA 1
ATOM 665 C C . ILE A 1 86 ? 5.795 4.937 -12.528 1.00 88.94 86 ILE A C 1
ATOM 667 O O . ILE A 1 86 ? 5.798 4.992 -13.758 1.00 88.94 86 ILE A O 1
ATOM 671 N N . GLY A 1 87 ? 6.892 4.947 -11.778 1.00 89.44 87 GLY A N 1
ATOM 672 C CA . GLY A 1 87 ? 8.256 4.948 -12.289 1.00 89.44 87 GLY A CA 1
ATOM 673 C C . GLY A 1 87 ? 8.908 3.597 -12.029 1.00 89.44 87 GLY A C 1
ATOM 674 O O . GLY A 1 87 ? 8.764 3.040 -10.942 1.00 89.44 87 GLY A O 1
ATOM 675 N N . LEU A 1 88 ? 9.614 3.063 -13.023 1.00 90.69 88 LEU A N 1
ATOM 676 C CA . LEU A 1 88 ? 10.426 1.856 -12.886 1.00 90.69 88 LEU A CA 1
ATOM 677 C C . LEU A 1 88 ? 11.872 2.218 -13.204 1.00 90.69 88 LEU A C 1
ATOM 679 O O . LEU A 1 88 ? 12.159 2.678 -14.306 1.00 90.69 88 LEU A O 1
ATOM 683 N N . SER A 1 89 ? 12.765 2.022 -12.242 1.00 91.38 89 SER A N 1
ATOM 684 C CA . SER A 1 89 ? 14.201 2.254 -12.407 1.00 91.38 89 SER A CA 1
ATOM 685 C C . SER A 1 89 ? 14.914 0.910 -12.336 1.00 91.38 89 SER A C 1
ATOM 687 O O . SER A 1 89 ? 14.735 0.171 -11.367 1.00 91.38 89 SER A O 1
ATOM 689 N N . ILE A 1 90 ? 15.639 0.551 -13.399 1.00 92.25 90 ILE A N 1
ATOM 690 C CA . ILE A 1 90 ? 16.394 -0.705 -13.466 1.00 92.25 90 ILE A CA 1
ATOM 691 C C . ILE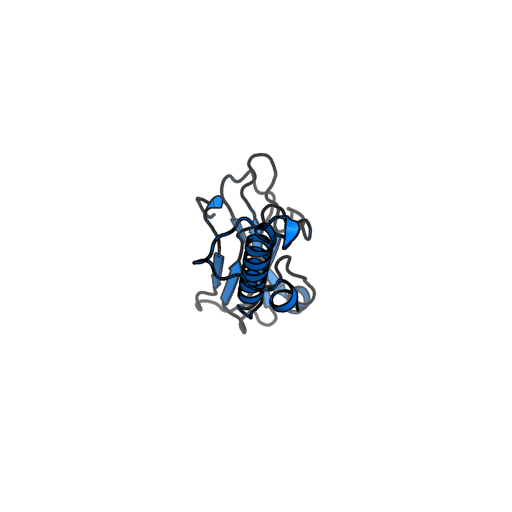 A 1 90 ? 17.724 -0.485 -12.760 1.00 92.25 90 ILE A C 1
ATOM 693 O O . ILE A 1 90 ? 18.529 0.323 -13.209 1.00 92.25 90 ILE A O 1
ATOM 697 N N . GLU A 1 91 ? 17.946 -1.226 -11.684 1.00 91.88 91 GLU A N 1
ATOM 698 C CA . GLU A 1 91 ? 19.088 -1.042 -10.796 1.00 91.88 91 GLU A CA 1
ATOM 699 C C . GLU A 1 91 ? 19.744 -2.392 -10.475 1.00 91.88 91 GLU A C 1
ATOM 701 O O . GLU A 1 91 ? 19.064 -3.430 -10.460 1.00 91.88 91 GLU A O 1
ATOM 706 N N . PRO A 1 92 ? 21.058 -2.419 -10.192 1.00 94.31 92 PRO A N 1
ATOM 707 C CA . PRO A 1 92 ? 21.720 -3.614 -9.687 1.00 94.31 92 PRO A CA 1
ATOM 708 C C . PRO A 1 92 ? 21.065 -4.104 -8.389 1.00 94.31 92 PRO A C 1
ATOM 710 O O . PRO A 1 92 ? 20.752 -3.312 -7.498 1.00 94.31 92 PRO A O 1
ATOM 713 N N . LEU A 1 93 ? 20.913 -5.422 -8.230 1.00 92.06 93 LEU A N 1
ATOM 714 C CA . LEU A 1 93 ? 20.265 -6.026 -7.056 1.00 92.06 93 LEU A CA 1
ATOM 715 C C . LEU A 1 93 ? 20.930 -5.613 -5.733 1.00 92.06 93 LEU A C 1
ATOM 717 O O . LEU A 1 93 ? 20.244 -5.461 -4.724 1.00 92.06 93 LEU A O 1
ATOM 721 N N . PHE A 1 94 ? 22.243 -5.374 -5.744 1.00 92.44 94 PHE A N 1
ATOM 722 C CA . PHE A 1 94 ? 22.980 -4.867 -4.586 1.00 92.44 94 PHE A CA 1
ATOM 723 C C . PHE A 1 94 ? 22.498 -3.472 -4.144 1.00 92.44 94 PHE A C 1
ATOM 725 O O . PHE A 1 94 ? 22.249 -3.258 -2.960 1.00 92.44 94 PHE A O 1
ATOM 732 N N . THR A 1 95 ? 22.277 -2.549 -5.087 1.00 90.00 95 THR A N 1
ATOM 733 C CA . THR A 1 95 ? 21.713 -1.211 -4.820 1.00 90.00 95 THR A CA 1
ATOM 734 C C . THR A 1 95 ? 20.288 -1.313 -4.277 1.00 90.00 95 THR A C 1
ATOM 736 O O . THR A 1 95 ? 19.904 -0.610 -3.339 1.00 90.00 95 THR A O 1
ATOM 739 N N . ILE A 1 96 ? 19.500 -2.242 -4.827 1.00 89.31 96 ILE A N 1
ATOM 740 C CA . ILE A 1 96 ? 18.119 -2.480 -4.399 1.00 89.31 96 ILE A CA 1
ATOM 741 C C . ILE A 1 96 ? 18.062 -2.956 -2.946 1.00 89.31 96 ILE A C 1
ATOM 743 O O . ILE A 1 96 ? 17.219 -2.478 -2.191 1.00 89.31 96 ILE A O 1
ATOM 747 N N . GLN A 1 97 ? 18.960 -3.855 -2.538 1.00 86.12 97 GLN A N 1
ATOM 748 C CA . GLN A 1 97 ? 19.027 -4.367 -1.163 1.00 86.12 97 GLN A CA 1
ATOM 749 C C . GLN A 1 97 ? 19.399 -3.295 -0.132 1.00 86.12 97 GLN A C 1
ATOM 751 O O . GLN A 1 97 ? 19.008 -3.404 1.027 1.00 86.12 97 GLN A O 1
ATOM 756 N N . GLN A 1 98 ? 20.136 -2.263 -0.545 1.00 85.81 98 GLN A N 1
ATOM 757 C CA . GLN A 1 98 ? 20.510 -1.134 0.313 1.00 85.81 98 GLN A CA 1
ATOM 758 C C . GLN A 1 98 ? 19.430 -0.051 0.395 1.00 85.81 98 GLN A C 1
ATOM 760 O O . GLN A 1 98 ? 19.507 0.836 1.243 1.00 85.81 98 GLN A O 1
ATOM 765 N N . SER A 1 99 ? 18.432 -0.105 -0.486 1.00 81.69 99 SER A N 1
ATOM 766 C CA . SER A 1 99 ? 17.370 0.891 -0.542 1.00 81.69 99 SER A CA 1
ATOM 767 C C . SER A 1 99 ? 16.237 0.531 0.413 1.00 81.69 99 SER A C 1
ATOM 769 O O . SER A 1 99 ? 15.697 -0.574 0.374 1.00 81.69 99 SER A O 1
ATOM 771 N N . THR A 1 100 ? 15.827 1.490 1.239 1.00 78.00 100 THR A N 1
ATOM 772 C CA . THR A 1 100 ? 14.693 1.322 2.154 1.00 78.00 100 THR A CA 1
ATOM 773 C C . THR A 1 100 ? 13.425 1.857 1.490 1.00 78.00 100 THR A C 1
ATOM 775 O O . THR A 1 100 ? 13.344 3.063 1.252 1.00 78.00 100 THR A O 1
ATOM 778 N N . PRO A 1 101 ? 12.430 1.010 1.169 1.00 76.62 101 PRO A N 1
ATOM 779 C CA . PRO A 1 101 ? 11.172 1.486 0.613 1.00 76.62 101 PRO A CA 1
ATOM 780 C C . PRO A 1 101 ? 10.409 2.326 1.639 1.00 76.62 101 PRO A C 1
ATOM 782 O O . PRO A 1 101 ? 10.391 2.016 2.830 1.00 76.62 101 PRO A O 1
ATOM 785 N N . ALA A 1 102 ? 9.734 3.370 1.160 1.00 67.56 102 ALA A N 1
ATOM 786 C CA . ALA A 1 102 ? 8.906 4.243 1.988 1.00 67.56 102 ALA A CA 1
ATOM 787 C C . ALA A 1 102 ? 7.688 3.513 2.565 1.00 67.56 102 ALA A C 1
ATOM 789 O O . ALA A 1 102 ? 7.116 3.902 3.582 1.00 67.56 102 ALA A O 1
ATOM 790 N N . ILE A 1 103 ? 7.278 2.448 1.882 1.00 65.94 103 ILE A N 1
ATOM 791 C CA . ILE A 1 103 ? 6.238 1.544 2.329 1.00 65.94 103 ILE A CA 1
ATOM 792 C C . ILE A 1 103 ? 6.955 0.315 2.858 1.00 65.94 103 ILE A C 1
ATOM 794 O O . ILE A 1 103 ? 7.589 -0.415 2.095 1.00 65.94 103 ILE A O 1
ATOM 798 N N . ALA A 1 104 ? 6.808 0.036 4.152 1.00 56.22 104 ALA A N 1
ATOM 799 C CA . ALA A 1 104 ? 6.945 -1.337 4.602 1.00 56.22 104 ALA A CA 1
ATOM 800 C C . ALA A 1 104 ? 5.900 -2.114 3.806 1.00 56.22 104 ALA A C 1
ATOM 802 O O . ALA A 1 104 ? 4.703 -1.928 4.030 1.00 56.22 104 ALA A O 1
ATOM 803 N N . SER A 1 105 ? 6.335 -2.878 2.798 1.00 50.75 105 SER A N 1
ATOM 804 C CA . SER A 1 105 ? 5.473 -3.772 2.038 1.00 50.75 105 SER A CA 1
ATOM 805 C C . SER A 1 105 ? 4.950 -4.790 3.035 1.00 50.75 105 SER A C 1
ATOM 807 O O . SER A 1 105 ? 5.548 -5.848 3.209 1.00 50.75 105 SER A O 1
ATOM 809 N N . GLU A 1 106 ? 3.922 -4.418 3.790 1.00 47.72 106 GLU A N 1
ATOM 810 C CA . GLU A 1 106 ? 3.374 -5.266 4.818 1.00 47.72 106 GLU A CA 1
ATOM 811 C C . GLU A 1 106 ? 2.727 -6.403 4.048 1.00 47.72 106 GLU A C 1
ATOM 813 O O . GLU A 1 106 ? 1.727 -6.176 3.347 1.00 47.72 106 GLU A O 1
ATOM 818 N N . PRO A 1 107 ? 3.285 -7.627 4.109 1.00 45.00 107 PRO A N 1
ATOM 819 C CA . PRO A 1 107 ? 2.499 -8.762 3.693 1.00 45.00 107 PRO A CA 1
ATOM 820 C C . PRO A 1 107 ? 1.199 -8.693 4.496 1.00 45.00 107 PRO A C 1
ATOM 822 O O . PRO A 1 107 ? 1.185 -8.212 5.627 1.00 45.00 107 PRO A O 1
ATOM 825 N N . PHE A 1 108 ? 0.106 -9.138 3.891 1.00 46.66 108 PHE A N 1
ATOM 826 C CA . PHE A 1 108 ? -1.191 -9.343 4.524 1.00 46.66 108 PHE A CA 1
ATOM 827 C C . PHE A 1 108 ? -1.030 -10.276 5.747 1.00 46.66 108 PHE A C 1
ATOM 829 O O . PHE A 1 108 ? -1.281 -11.472 5.683 1.00 46.66 108 PHE A O 1
ATOM 836 N N . LYS A 1 109 ? -0.489 -9.762 6.851 1.00 42.69 109 LYS A N 1
ATOM 837 C CA . LYS A 1 109 ? -0.099 -10.491 8.054 1.00 42.69 109 LYS A CA 1
ATOM 838 C C . LYS A 1 109 ? -0.605 -9.694 9.238 1.00 42.69 109 LYS A C 1
ATOM 840 O O . LYS A 1 109 ? 0.117 -8.878 9.787 1.00 42.69 109 LYS A O 1
ATOM 845 N N . GLY A 1 110 ? -1.861 -9.931 9.604 1.00 50.03 110 GLY A N 1
ATOM 846 C CA . GLY A 1 110 ? -2.393 -9.699 10.951 1.00 50.03 110 GLY A CA 1
ATOM 847 C C . GLY A 1 110 ? -2.517 -8.255 11.457 1.00 50.03 110 GLY A C 1
ATOM 848 O O . GLY A 1 110 ? -3.437 -8.009 12.225 1.00 50.03 110 GLY A O 1
ATOM 849 N N . SER A 1 111 ? -1.683 -7.300 11.031 1.00 62.66 111 SER A N 1
ATOM 850 C CA . SER A 1 111 ? -1.568 -5.967 11.643 1.00 62.66 111 SER A CA 1
ATOM 851 C C . SER A 1 111 ? -2.867 -5.171 11.553 1.00 62.66 111 SER A C 1
ATOM 853 O O . SER A 1 111 ? -3.351 -4.665 12.555 1.00 62.66 111 SER A O 1
ATOM 855 N N . LYS A 1 112 ? -3.503 -5.143 10.377 1.00 67.56 112 LYS A N 1
ATOM 856 C CA . LYS A 1 112 ? -4.753 -4.395 10.160 1.00 67.56 112 LYS A CA 1
ATOM 857 C C . LYS A 1 112 ? -5.967 -5.029 10.817 1.00 67.56 112 LYS A C 1
ATOM 859 O O . LYS A 1 112 ? -6.858 -4.311 11.254 1.00 67.56 112 LYS A O 1
ATOM 864 N N . PHE A 1 113 ? -6.024 -6.360 10.862 1.00 77.44 113 PHE A N 1
ATOM 865 C CA . PHE A 1 113 ? -7.110 -7.039 11.565 1.00 77.44 113 PHE A CA 1
ATOM 866 C C . PHE A 1 113 ? -6.952 -6.852 13.074 1.00 77.44 113 PHE A C 1
ATOM 868 O O . PHE A 1 113 ? -7.927 -6.532 13.738 1.00 77.44 113 PHE A O 1
ATOM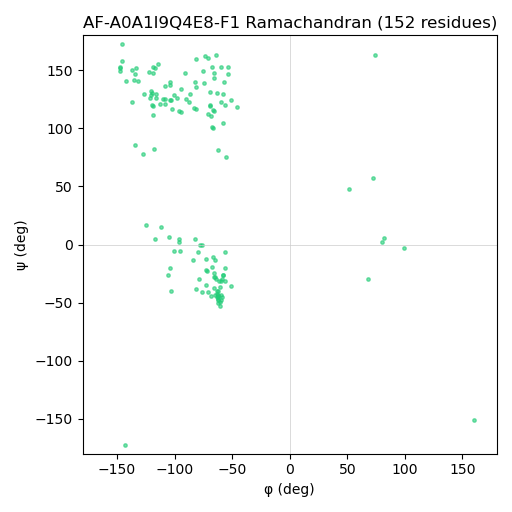 875 N N . ALA A 1 114 ? -5.720 -6.934 13.588 1.00 83.38 114 ALA A N 1
ATOM 876 C CA . ALA A 1 114 ? -5.408 -6.618 14.976 1.00 83.38 114 ALA A CA 1
ATOM 877 C C . ALA A 1 114 ? -5.762 -5.160 15.318 1.00 83.38 114 ALA A C 1
ATOM 879 O O . ALA A 1 114 ? -6.478 -4.929 16.288 1.00 83.38 114 ALA A O 1
ATOM 880 N N . GLU A 1 115 ? -5.361 -4.191 14.489 1.00 83.69 115 GLU A N 1
ATOM 881 C CA . GLU A 1 115 ? -5.702 -2.772 14.667 1.00 83.69 115 GLU A CA 1
ATOM 882 C C . GLU A 1 115 ? -7.221 -2.549 14.642 1.00 83.69 115 GLU A C 1
ATOM 884 O O . GLU A 1 115 ? -7.761 -1.830 15.480 1.00 83.69 115 GLU A O 1
ATOM 889 N N . PHE A 1 116 ? -7.929 -3.196 13.711 1.00 87.94 116 PHE A N 1
ATOM 890 C CA . PHE A 1 116 ? -9.387 -3.153 13.655 1.00 87.94 116 PHE A CA 1
ATOM 891 C C . PHE A 1 116 ? -10.015 -3.717 14.932 1.00 87.94 116 PHE A C 1
ATOM 893 O O . PHE A 1 116 ? -10.866 -3.061 15.527 1.00 87.94 116 PHE A O 1
ATOM 900 N N . THR A 1 117 ? -9.582 -4.900 15.381 1.00 89.50 117 THR A N 1
ATOM 901 C CA . THR A 1 117 ? -10.100 -5.501 16.615 1.00 89.50 117 THR A CA 1
ATOM 902 C C . THR A 1 117 ? -9.799 -4.633 17.827 1.00 89.50 117 THR A C 1
ATOM 904 O O . THR A 1 117 ? -10.681 -4.437 18.651 1.00 89.50 117 THR A O 1
ATOM 907 N N . GLN A 1 118 ? -8.610 -4.034 17.901 1.00 89.69 118 GLN A N 1
ATOM 908 C CA . GLN A 1 118 ? -8.236 -3.135 18.986 1.00 89.69 118 GLN A CA 1
ATOM 909 C C . GLN A 1 118 ? -9.147 -1.907 19.015 1.00 89.69 118 GLN A C 1
ATOM 911 O O . GLN A 1 118 ? -9.789 -1.650 20.026 1.00 89.69 118 GLN A O 1
ATOM 916 N N . LYS A 1 119 ? -9.322 -1.231 17.872 1.00 92.31 119 LYS A N 1
ATOM 917 C CA . LYS A 1 119 ? -10.236 -0.086 17.753 1.00 92.31 119 LYS A CA 1
ATOM 918 C C . LYS A 1 119 ? -11.687 -0.450 18.069 1.00 92.31 119 LYS A C 1
ATOM 920 O O . LYS A 1 119 ? -12.406 0.361 18.647 1.00 92.31 119 LYS A O 1
ATOM 925 N N . MET A 1 120 ? -12.128 -1.650 17.692 1.00 94.38 120 MET A N 1
ATOM 926 C CA . MET A 1 120 ? -13.471 -2.141 17.995 1.00 94.38 120 MET A CA 1
ATOM 927 C C . MET A 1 120 ? -13.655 -2.397 19.496 1.00 94.38 120 MET A C 1
ATOM 929 O O . MET A 1 120 ? -14.674 -1.986 20.049 1.00 94.38 120 MET A O 1
ATOM 933 N N . LEU A 1 121 ? -12.677 -3.023 20.160 1.00 91.88 121 LEU A N 1
ATOM 934 C CA . LEU A 1 121 ? -12.699 -3.218 21.612 1.00 91.88 121 LEU A CA 1
ATOM 935 C C . LEU A 1 121 ? -12.662 -1.879 22.354 1.00 91.88 121 LEU A C 1
ATOM 937 O O . LEU A 1 121 ? -13.478 -1.670 23.248 1.00 91.88 121 LEU A O 1
ATOM 941 N N . ASP A 1 122 ? -11.790 -0.957 21.947 1.00 91.94 122 ASP A N 1
ATOM 942 C CA . ASP A 1 122 ? -11.702 0.377 22.545 1.00 91.94 122 ASP A CA 1
ATOM 943 C C . ASP A 1 122 ? -13.036 1.121 22.416 1.00 91.94 122 ASP A C 1
ATOM 945 O O . ASP A 1 122 ? -13.533 1.702 23.379 1.00 91.94 122 ASP A O 1
ATOM 949 N N . ASN A 1 123 ? -13.664 1.075 21.236 1.00 94.88 123 ASN A N 1
ATOM 950 C CA . ASN A 1 123 ? -14.971 1.691 21.021 1.00 94.88 123 ASN A CA 1
ATOM 951 C C . ASN A 1 123 ? -16.058 1.062 21.904 1.00 94.88 123 ASN A C 1
ATOM 953 O O . ASN A 1 123 ? -16.827 1.790 22.528 1.00 94.88 123 ASN A O 1
ATOM 957 N N . PHE A 1 124 ? -16.092 -0.267 21.992 1.00 92.31 124 PHE A N 1
ATOM 958 C CA . PHE A 1 124 ? -17.054 -1.001 22.810 1.00 92.31 124 PHE A CA 1
ATOM 959 C C . PHE A 1 124 ? -16.913 -0.674 24.302 1.00 92.31 124 PHE A C 1
ATOM 961 O O . PHE A 1 124 ? -17.905 -0.350 24.958 1.00 92.31 124 PHE A O 1
ATOM 968 N N . VAL A 1 125 ? -15.685 -0.691 24.828 1.00 90.94 125 VAL A N 1
ATOM 969 C CA . VAL A 1 125 ? -15.408 -0.354 26.231 1.00 90.94 125 VAL A CA 1
ATOM 970 C C . VAL A 1 125 ? -15.745 1.107 26.506 1.00 90.94 125 VAL A C 1
ATOM 972 O O . VAL A 1 125 ? -16.401 1.386 27.506 1.00 90.94 125 VAL A O 1
ATOM 975 N N . ASN A 1 126 ? -15.376 2.038 25.623 1.00 91.94 126 ASN A N 1
ATOM 976 C CA . ASN A 1 126 ? -15.709 3.457 25.780 1.00 91.94 126 ASN A CA 1
ATOM 977 C C . ASN A 1 126 ? -17.223 3.699 25.767 1.00 91.94 126 ASN A C 1
ATOM 979 O O . ASN A 1 126 ? -17.734 4.436 26.610 1.00 91.94 126 ASN A O 1
ATOM 983 N N . TYR A 1 127 ? -17.946 3.051 24.849 1.00 92.94 127 TYR A N 1
ATOM 984 C CA . TYR A 1 127 ? -19.400 3.145 24.770 1.00 92.94 127 TYR A CA 1
ATOM 985 C C . TYR A 1 127 ? -20.044 2.644 26.061 1.00 92.94 127 TYR A C 1
ATOM 987 O O . TYR A 1 127 ? -20.785 3.387 26.694 1.00 92.94 127 TYR A O 1
ATOM 995 N N . LEU A 1 128 ? -19.702 1.437 26.514 1.00 89.56 128 LEU A N 1
ATOM 996 C CA . LEU A 1 128 ? -20.268 0.879 27.742 1.00 89.56 128 LEU A CA 1
ATOM 997 C C . LEU A 1 128 ? -19.869 1.658 28.999 1.00 89.56 128 LEU A C 1
ATOM 999 O O . LEU A 1 128 ? -20.702 1.858 29.879 1.00 89.56 128 LEU A O 1
ATOM 1003 N N . SER A 1 129 ? -18.630 2.152 29.066 1.00 88.00 129 SER A N 1
ATOM 1004 C CA . SER A 1 129 ? -18.156 2.984 30.180 1.00 88.00 129 SER A CA 1
ATOM 1005 C C . SER A 1 129 ? -18.947 4.285 30.303 1.00 88.00 129 SER A C 1
ATOM 1007 O O . SER A 1 129 ? -19.134 4.770 31.414 1.00 88.00 129 SER A O 1
ATOM 1009 N N . SER A 1 130 ? -19.448 4.834 29.191 1.00 90.75 130 SER A N 1
ATOM 1010 C CA . SER A 1 130 ? -20.258 6.060 29.210 1.00 90.75 130 SER A CA 1
ATOM 1011 C C . SER A 1 130 ? -21.627 5.891 29.885 1.00 90.75 130 SER A C 1
ATOM 1013 O O . SER A 1 130 ? -22.206 6.878 30.327 1.00 90.75 130 SER A O 1
ATOM 1015 N N . PHE A 1 131 ? -22.111 4.651 30.024 1.00 88.38 131 PHE A N 1
ATOM 1016 C CA . PHE A 1 131 ? -23.324 4.308 30.780 1.00 88.38 131 PHE A CA 1
ATOM 1017 C C . PHE A 1 131 ? -23.022 3.852 32.215 1.00 88.38 131 PHE A C 1
ATOM 1019 O O . PHE A 1 131 ? -23.927 3.420 32.929 1.00 88.38 131 PHE A O 1
ATOM 1026 N N . GLY A 1 132 ? -21.759 3.910 32.647 1.00 86.56 132 GLY A N 1
ATOM 1027 C CA . GLY A 1 132 ? -21.371 3.569 34.008 1.00 86.56 132 GLY A CA 1
ATOM 1028 C C . GLY A 1 132 ? -21.972 4.555 35.008 1.00 86.56 132 GLY A C 1
ATOM 1029 O O . GLY A 1 132 ? -21.613 5.728 35.009 1.00 86.56 132 GLY A O 1
ATOM 1030 N N . ILE A 1 133 ? -22.859 4.065 35.874 1.00 87.00 133 ILE A N 1
ATOM 1031 C CA . ILE A 1 133 ? -23.488 4.841 36.951 1.00 87.00 133 ILE A CA 1
ATOM 1032 C C . ILE A 1 133 ? -23.209 4.198 38.307 1.00 87.00 133 ILE A C 1
ATOM 1034 O O . ILE A 1 133 ? -23.085 2.974 38.424 1.00 87.00 133 ILE A O 1
ATOM 1038 N N . THR A 1 134 ? -23.110 5.014 39.353 1.00 85.62 134 THR A N 1
ATOM 1039 C CA . THR A 1 134 ? -22.992 4.512 40.726 1.00 85.62 134 THR A CA 1
ATOM 1040 C C . THR A 1 134 ? -24.363 4.129 41.285 1.00 85.62 134 THR A C 1
ATOM 1042 O O . THR A 1 134 ? -25.395 4.609 40.823 1.00 85.62 134 THR A O 1
ATOM 1045 N N . GLN A 1 135 ? -24.399 3.294 42.332 1.00 82.56 135 GLN A N 1
ATOM 1046 C CA . GLN A 1 135 ? -25.667 2.930 42.989 1.00 82.56 135 GLN A CA 1
ATOM 1047 C C . GLN A 1 135 ? -26.440 4.151 43.516 1.00 82.56 135 GLN A C 1
ATOM 1049 O O . GLN A 1 135 ? -27.660 4.096 43.612 1.00 82.56 135 GLN A O 1
ATOM 1054 N N . ALA A 1 136 ? -25.750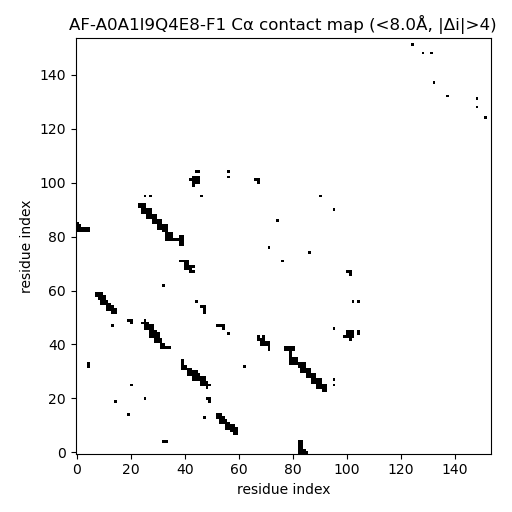 5.251 43.836 1.00 87.25 136 ALA A N 1
ATOM 1055 C CA . ALA A 1 136 ? -26.378 6.489 44.294 1.00 87.25 136 ALA A CA 1
ATOM 1056 C C . ALA A 1 136 ? -27.114 7.246 43.172 1.00 87.25 136 ALA A C 1
ATOM 1058 O O . ALA A 1 136 ? -28.006 8.041 43.455 1.00 87.25 136 ALA A O 1
ATOM 1059 N N . GLU A 1 137 ? -26.749 6.999 41.914 1.00 86.19 137 GLU A N 1
ATOM 1060 C CA . GLU A 1 137 ? -27.305 7.656 40.724 1.00 86.19 137 GLU A CA 1
ATOM 1061 C C . GLU A 1 137 ? -28.345 6.777 40.008 1.00 86.19 137 GLU A C 1
ATOM 1063 O O . GLU A 1 137 ? -28.992 7.221 39.059 1.00 86.19 137 GLU A O 1
ATOM 1068 N N . MET A 1 138 ? -28.528 5.530 40.457 1.00 85.06 138 MET A N 1
ATOM 1069 C CA . MET A 1 138 ? -29.503 4.600 39.892 1.00 85.06 138 MET A CA 1
ATOM 1070 C C . MET A 1 138 ? -30.937 5.042 40.193 1.00 85.06 138 MET A C 1
ATOM 1072 O O . MET A 1 138 ? -31.308 5.302 41.339 1.00 85.06 138 MET A O 1
ATOM 1076 N N . THR A 1 139 ? -31.775 5.053 39.156 1.00 85.69 139 THR A N 1
ATOM 1077 C CA . THR A 1 139 ? -33.230 5.160 39.320 1.00 85.69 139 THR A CA 1
ATOM 1078 C C . THR A 1 139 ? -33.840 3.756 39.425 1.00 85.69 139 THR A C 1
ATOM 1080 O O . THR A 1 139 ? -33.299 2.823 38.832 1.00 85.69 139 THR A O 1
ATOM 1083 N N . PRO A 1 140 ? -34.933 3.545 40.184 1.00 81.69 140 PRO A N 1
ATOM 1084 C CA . PRO A 1 140 ? -35.497 2.207 40.363 1.00 81.69 140 PRO A CA 1
ATOM 1085 C C . PRO A 1 140 ? -36.076 1.636 39.056 1.00 81.69 140 PRO A C 1
ATOM 1087 O O . PRO A 1 140 ? -37.207 1.946 38.682 1.00 81.69 140 PRO A O 1
ATOM 1090 N N . THR A 1 141 ? -35.320 0.763 38.384 1.00 83.81 141 THR A N 1
ATOM 1091 C CA . THR A 1 141 ? -35.732 0.041 37.167 1.00 83.81 141 THR A CA 1
ATOM 1092 C C . THR A 1 141 ? -35.748 -1.479 37.415 1.00 83.81 141 THR A C 1
ATOM 1094 O O . THR A 1 141 ? -34.809 -2.195 37.079 1.00 83.81 141 THR A O 1
ATOM 1097 N N . PRO A 1 142 ? -36.824 -2.032 38.011 1.00 80.94 142 PRO A N 1
ATOM 1098 C CA . PRO A 1 142 ? -36.855 -3.421 38.496 1.00 80.94 142 PRO A CA 1
ATOM 1099 C C . PRO A 1 142 ? -36.780 -4.509 37.408 1.00 80.94 142 PRO A C 1
ATOM 1101 O O . PRO A 1 142 ? -36.592 -5.676 37.738 1.00 80.94 142 PRO A O 1
ATOM 1104 N N . ASN A 1 143 ? -36.914 -4.146 36.129 1.00 90.50 143 ASN A N 1
ATOM 1105 C CA . ASN A 1 143 ? -36.826 -5.071 34.993 1.00 90.50 143 ASN A CA 1
ATOM 1106 C C . ASN A 1 143 ? -35.494 -4.957 34.225 1.00 90.50 143 ASN A C 1
ATOM 1108 O O . ASN A 1 143 ? -35.351 -5.564 33.165 1.00 90.50 143 ASN A O 1
ATOM 1112 N N . GLU A 1 144 ? -34.538 -4.165 34.717 1.00 86.69 144 GLU A N 1
ATOM 1113 C CA . GLU A 1 144 ? -33.267 -3.897 34.044 1.00 86.69 144 GLU A CA 1
ATOM 1114 C C . GLU A 1 144 ? -32.113 -4.676 34.691 1.00 86.69 144 GLU A C 1
ATOM 1116 O O . GLU A 1 144 ? -32.043 -4.837 35.909 1.00 86.69 144 GLU A O 1
ATOM 1121 N N . THR A 1 145 ? -31.207 -5.202 33.865 1.00 86.19 145 THR A N 1
ATOM 1122 C CA . THR A 1 145 ? -30.034 -5.955 34.330 1.00 86.19 145 THR A CA 1
ATOM 1123 C C . THR A 1 145 ? -28.795 -5.079 34.234 1.00 86.19 145 THR A C 1
ATOM 1125 O O . THR A 1 145 ? -28.451 -4.612 33.152 1.00 86.19 145 THR A O 1
ATOM 1128 N N . PHE A 1 146 ? -28.088 -4.912 35.349 1.00 86.94 146 PHE A N 1
ATOM 1129 C CA . PHE A 1 146 ? -26.855 -4.131 35.416 1.00 86.94 146 PHE A CA 1
ATOM 1130 C C . PHE A 1 146 ? -25.632 -5.048 35.486 1.00 86.94 146 PHE A C 1
ATOM 1132 O O . PHE A 1 146 ? -25.619 -6.038 36.220 1.00 86.94 146 PHE A O 1
ATOM 1139 N N . LEU A 1 147 ? -24.583 -4.704 34.737 1.00 85.75 147 LEU A N 1
ATOM 1140 C CA . LEU A 1 147 ? -23.297 -5.401 34.765 1.00 85.75 147 LEU A CA 1
ATOM 1141 C C . LEU A 1 147 ? -22.297 -4.615 35.628 1.00 85.75 147 LEU A C 1
ATOM 1143 O O . LEU A 1 147 ? -22.111 -3.419 35.398 1.00 85.75 147 LEU A O 1
ATOM 1147 N N . PRO A 1 148 ? -21.618 -5.246 36.604 1.00 87.06 148 PRO A N 1
ATOM 1148 C CA . PRO A 1 148 ? -20.591 -4.571 37.391 1.00 87.06 148 PRO A CA 1
ATOM 1149 C C . PRO A 1 148 ? -19.404 -4.131 36.528 1.00 87.06 148 PRO A C 1
ATOM 1151 O O . PRO A 1 148 ? -18.802 -4.949 35.831 1.00 87.06 148 PRO A O 1
ATOM 1154 N N . MET A 1 149 ? -18.998 -2.864 36.651 1.00 84.12 149 MET A N 1
ATOM 1155 C CA . MET A 1 149 ? -17.889 -2.301 35.866 1.00 84.12 149 MET A CA 1
ATOM 1156 C C . MET A 1 149 ? -16.555 -3.037 36.088 1.00 84.12 149 MET A C 1
ATOM 1158 O O . MET A 1 149 ? -15.762 -3.200 35.163 1.00 84.12 149 MET A O 1
ATOM 1162 N N . SER A 1 150 ? -16.346 -3.584 37.291 1.00 84.81 150 SER A N 1
ATOM 1163 C CA . SER A 1 150 ? -15.169 -4.391 37.647 1.00 84.81 150 SER A CA 1
ATOM 1164 C C . SER A 1 150 ? -15.052 -5.716 36.888 1.00 84.81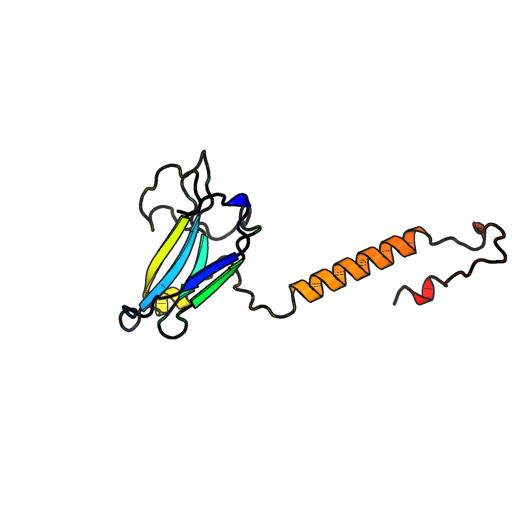 150 SER A C 1
ATOM 1166 O O . SER A 1 150 ? -14.011 -6.361 36.950 1.00 84.81 150 SER A O 1
ATOM 1168 N N . LYS A 1 151 ? -16.109 -6.161 36.199 1.00 80.62 151 LYS A N 1
ATOM 1169 C CA . LYS A 1 151 ? -16.077 -7.346 35.329 1.00 80.62 151 LYS A CA 1
ATOM 1170 C C . LYS A 1 151 ? -15.823 -7.004 33.861 1.00 80.62 151 LYS A C 1
ATOM 1172 O O . LYS A 1 151 ? -15.668 -7.925 33.067 1.00 80.62 151 LYS A O 1
ATOM 1177 N N . MET A 1 152 ? -15.775 -5.717 33.510 1.00 72.25 152 MET A N 1
ATOM 1178 C CA . MET A 1 152 ? -15.539 -5.244 32.141 1.00 72.25 152 MET A CA 1
ATOM 1179 C C . MET A 1 152 ? -14.139 -4.665 31.930 1.00 72.25 152 MET A C 1
ATOM 1181 O O . MET A 1 152 ? -13.625 -4.722 30.819 1.00 72.25 152 MET A O 1
ATOM 1185 N N . GLN A 1 153 ? -13.505 -4.146 32.982 1.00 67.81 153 GLN A N 1
ATOM 1186 C CA . GLN A 1 153 ? -12.107 -3.711 32.959 1.00 67.81 153 GLN A CA 1
ATOM 1187 C C . GLN A 1 153 ? -11.236 -4.857 33.495 1.00 67.81 153 GLN A C 1
ATOM 1189 O O . GLN A 1 153 ? -11.409 -5.260 34.645 1.00 67.81 153 GLN A O 1
ATOM 1194 N N . THR A 1 154 ? -10.375 -5.426 32.644 1.00 55.53 154 THR A N 1
ATOM 1195 C CA . THR A 1 154 ? -9.350 -6.414 33.039 1.00 55.53 154 THR A CA 1
ATOM 1196 C C . THR A 1 154 ? -8.016 -5.719 33.229 1.00 55.53 154 THR A C 1
ATOM 1198 O O . THR A 1 154 ? -7.706 -4.848 32.386 1.00 55.53 154 THR A O 1
#

Nearest PDB structures (foldseek):
  3wvz-assembly1_A  TM=8.604E-01  e=1.115E-12  Homo sapiens
  3ww0-assembly1_B  TM=7.453E-01  e=2.670E-12  Homo sapiens
  3ww0-assembly1_A  TM=7.034E-01  e=3.427E-12  Homo sapiens
  3wvz-assembly1_B  TM=5.978E-01  e=7.243E-12  Homo sapiens
  8jbq-assembly1_A  TM=4.804E-01  e=4.106E+00  Vibrio campbellii

InterPro domains:
  IPR008493 Hikeshi-like, N-terminal domain [PF05603] (1-104)
  IPR031318 OPI10 family [PTHR12925] (2-153)
  IPR048364 Hikeshi-like, C-terminal domain [PF21057] (112-153)